Protein AF-A0A7S2XP21-F1 (afdb_monomer_lite)

Sequence (99 aa):
AGLSSGAWWVDKYLLDETPCQKVYSVDSGELALIVATMPGVHHLPIKLEDALPQLVEQGIQVDVWVSDMCLHNMSTQMDFLLESQPVLRDNALFILTLK

InterPro domains:
  IPR029063 S-adenosyl-L-methionine-dependent methyltransferase superfamily [G3DSA:3.40.50.150] (1-99)
  IPR029063 S-adenosyl-L-methionine-dependent methyltransferase superfamily [SSF53335] (13-97)

Radius of gyration: 12.95 Å; chains: 1; bounding box: 31×34×28 Å

pLDDT: mean 71.88, std 10.98, range [34.41, 88.31]

Foldseek 3Di:
DDADPQCPCCVVAVPDDHPFQAAEEEDLDDHDPVQVPDHRYHYDNHHLVVVQVVLLVVQAAHQEYEDPDPDPDPVVVVVSVVSNVSRYDDNRHYHYDDD

Secondary structure (DSSP, 8-state):
-PPPTT-HHHIIIIIIS---S-EEEE-SSPPPHHHHTSTTEEEE-S-HHHHHHHHHHTT--EEEEEE----S-HHHHHHHHHHTGGGEEEEEEEEEPP-

Structure (mmCIF, N/CA/C/O backbone):
data_AF-A0A7S2XP21-F1
#
_entry.id   AF-A0A7S2XP21-F1
#
loop_
_atom_site.group_PDB
_atom_site.id
_atom_site.type_symbol
_atom_site.label_atom_id
_atom_site.label_alt_id
_atom_site.label_comp_id
_atom_site.label_asym_id
_atom_site.label_entity_id
_atom_site.label_seq_id
_atom_site.pdbx_PDB_ins_code
_atom_site.Cartn_x
_atom_site.Cartn_y
_atom_site.Cartn_z
_atom_site.occupancy
_atom_site.B_iso_or_equiv
_atom_site.auth_seq_id
_atom_site.auth_comp_id
_atom_site.auth_asym_id
_atom_site.auth_atom_id
_atom_site.pdbx_PDB_model_num
ATOM 1 N N . ALA A 1 1 ? -1.547 -21.946 -12.998 1.00 34.41 1 ALA A N 1
ATOM 2 C CA . ALA A 1 1 ? -0.829 -20.929 -13.790 1.00 34.41 1 ALA A CA 1
ATOM 3 C C . ALA 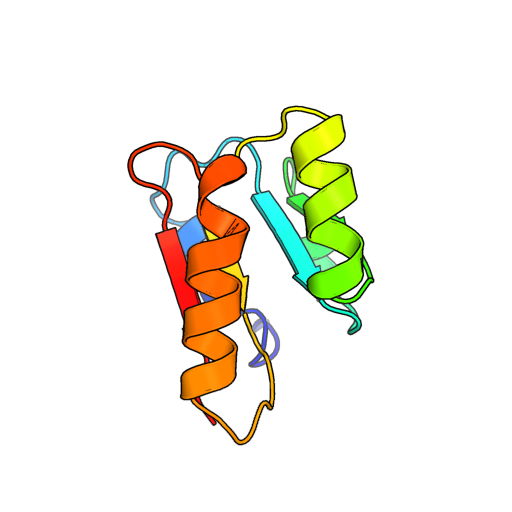A 1 1 ? -0.322 -19.901 -12.794 1.00 34.41 1 ALA A C 1
ATOM 5 O O . ALA A 1 1 ? -1.136 -19.416 -12.024 1.00 34.41 1 ALA A O 1
ATOM 6 N N . GLY A 1 2 ? 0.995 -19.712 -12.693 1.00 35.62 2 GLY A N 1
ATOM 7 C CA . GLY A 1 2 ? 1.594 -18.871 -11.653 1.00 35.62 2 GLY A CA 1
ATOM 8 C C . GLY A 1 2 ? 1.400 -17.388 -11.947 1.00 35.62 2 GLY A C 1
ATOM 9 O O . GLY A 1 2 ? 1.486 -16.979 -13.106 1.00 35.62 2 GLY A O 1
ATOM 10 N N . LEU A 1 3 ? 1.135 -16.605 -10.903 1.00 44.72 3 LEU A N 1
ATOM 11 C CA . LEU A 1 3 ? 1.208 -15.151 -10.965 1.00 44.72 3 LEU A CA 1
ATOM 12 C C . LEU A 1 3 ? 2.625 -14.731 -11.383 1.00 44.72 3 LEU A C 1
ATOM 14 O O . LEU A 1 3 ? 3.608 -15.382 -11.020 1.00 44.72 3 LEU A O 1
ATOM 18 N N . SER A 1 4 ? 2.738 -13.664 -12.177 1.00 48.88 4 SER A N 1
ATOM 19 C CA . SER A 1 4 ? 4.038 -13.063 -12.486 1.00 48.88 4 SER A CA 1
ATOM 20 C C . SER A 1 4 ? 4.769 -12.711 -11.183 1.00 48.88 4 SER A C 1
ATOM 22 O O . SER A 1 4 ? 4.143 -12.467 -10.151 1.00 48.88 4 SER A O 1
ATOM 24 N N . SER A 1 5 ? 6.104 -12.667 -11.213 1.00 53.34 5 SER A N 1
ATOM 25 C CA . SER A 1 5 ? 6.942 -12.440 -10.024 1.00 53.34 5 SER A CA 1
ATOM 26 C C . SER A 1 5 ? 6.612 -11.165 -9.229 1.00 53.34 5 SER A C 1
ATOM 28 O O . SER A 1 5 ? 7.034 -11.063 -8.085 1.00 53.34 5 SER A O 1
ATOM 30 N N . GLY A 1 6 ? 5.864 -10.214 -9.803 1.00 54.25 6 GLY A N 1
ATOM 31 C CA . GLY A 1 6 ? 5.415 -8.980 -9.141 1.00 54.25 6 GLY A CA 1
ATOM 32 C C . GLY A 1 6 ? 4.097 -9.090 -8.359 1.00 54.25 6 GLY A C 1
ATOM 33 O O . GLY A 1 6 ? 3.715 -8.143 -7.681 1.00 54.25 6 GLY A O 1
ATOM 34 N N . ALA A 1 7 ? 3.390 -10.225 -8.418 1.00 61.56 7 ALA A N 1
ATOM 35 C CA . ALA A 1 7 ? 2.065 -10.395 -7.805 1.00 61.56 7 ALA A CA 1
ATOM 36 C C . ALA A 1 7 ? 1.986 -11.546 -6.782 1.00 61.56 7 ALA A C 1
ATOM 38 O O . ALA A 1 7 ? 0.897 -11.926 -6.368 1.00 61.56 7 ALA A O 1
ATOM 39 N N . TRP A 1 8 ? 3.118 -12.093 -6.327 1.00 66.69 8 TRP A N 1
ATOM 40 C CA . TRP A 1 8 ? 3.163 -13.199 -5.350 1.00 66.69 8 TRP A CA 1
ATOM 41 C C . TRP A 1 8 ? 2.427 -12.900 -4.029 1.00 66.69 8 TRP A C 1
ATOM 43 O O . TRP A 1 8 ? 1.958 -13.808 -3.343 1.00 66.69 8 TRP A O 1
ATOM 53 N N . TRP A 1 9 ? 2.323 -11.621 -3.662 1.00 66.75 9 TRP A N 1
ATOM 54 C CA . TRP A 1 9 ? 1.625 -11.154 -2.466 1.00 66.75 9 TRP A CA 1
ATOM 55 C C . TRP A 1 9 ? 0.106 -11.359 -2.554 1.00 66.75 9 TRP A C 1
ATOM 57 O O . TRP A 1 9 ? -0.561 -11.411 -1.526 1.00 66.75 9 TRP A O 1
ATOM 67 N N . VAL A 1 10 ? -0.445 -11.530 -3.754 1.00 66.44 10 VAL A N 1
ATOM 68 C CA . VAL A 1 10 ? -1.878 -11.752 -3.966 1.00 66.44 10 VAL A CA 1
ATOM 69 C C . VAL A 1 10 ? -2.300 -13.126 -3.462 1.00 66.44 10 VAL A C 1
ATOM 71 O O . VAL A 1 10 ? -3.240 -13.220 -2.677 1.00 66.44 10 VAL A O 1
ATOM 74 N N . ASP A 1 11 ? -1.569 -14.178 -3.835 1.00 60.84 11 ASP A N 1
ATOM 75 C CA . ASP A 1 11 ? -1.860 -15.538 -3.367 1.00 60.84 11 ASP A CA 1
ATOM 76 C C . ASP A 1 11 ? -1.756 -15.621 -1.836 1.00 60.84 11 ASP A C 1
ATOM 78 O O . ASP A 1 11 ? -2.625 -16.178 -1.174 1.00 60.84 11 ASP A O 1
ATOM 82 N N . LYS A 1 12 ? -0.730 -14.987 -1.256 1.00 62.12 12 LYS A N 1
ATOM 83 C CA . LYS A 1 12 ? -0.449 -15.076 0.182 1.00 62.12 12 LYS A CA 1
ATOM 84 C C . LYS A 1 12 ? -1.355 -14.210 1.062 1.00 62.12 12 LYS A C 1
ATOM 86 O O . LYS A 1 12 ? -1.675 -14.620 2.172 1.00 62.12 12 LYS A O 1
ATOM 91 N N . TYR A 1 13 ? -1.710 -13.006 0.614 1.00 61.59 13 TYR A N 1
ATOM 92 C CA . TYR A 1 13 ? -2.382 -12.014 1.464 1.00 61.59 13 TYR A CA 1
ATOM 93 C C . TYR A 1 13 ? -3.800 -11.665 1.009 1.00 61.59 13 TYR A C 1
ATOM 95 O O . TYR A 1 13 ? -4.566 -11.134 1.809 1.00 61.59 13 TYR A O 1
ATOM 103 N N . LEU A 1 14 ? -4.183 -11.953 -0.237 1.00 64.06 14 LEU A N 1
ATOM 104 C CA . LEU A 1 14 ? -5.557 -11.723 -0.697 1.00 64.06 14 LEU A CA 1
ATOM 105 C C . LEU A 1 14 ? -6.376 -13.006 -0.769 1.00 64.06 14 LEU A C 1
ATOM 107 O O . LEU A 1 14 ? -7.573 -12.964 -0.498 1.00 64.06 14 LEU A O 1
ATOM 111 N N . LEU A 1 15 ? -5.752 -14.124 -1.147 1.00 60.31 15 LEU A N 1
ATOM 112 C CA . LEU A 1 15 ? -6.469 -15.373 -1.392 1.00 60.31 15 LEU A CA 1
ATOM 113 C C . LEU A 1 15 ? -6.486 -16.328 -0.199 1.00 60.31 15 LEU A C 1
ATOM 115 O O . LEU A 1 15 ? -7.508 -16.986 -0.022 1.00 60.31 15 LEU A O 1
ATOM 119 N N . ASP A 1 16 ? -5.420 -16.393 0.609 1.00 54.78 16 ASP A N 1
ATOM 120 C CA . ASP A 1 16 ? -5.347 -17.42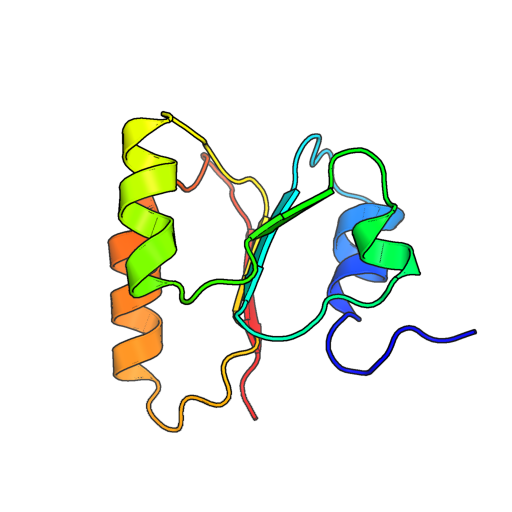7 1.649 1.00 54.78 16 ASP A CA 1
ATOM 121 C C . ASP A 1 16 ? -5.930 -17.025 3.020 1.00 54.78 16 ASP A C 1
ATOM 123 O O . ASP A 1 16 ? -6.818 -17.736 3.472 1.00 54.78 16 ASP A O 1
ATOM 127 N N . GLU A 1 17 ? -5.542 -15.940 3.719 1.00 51.81 17 GLU A N 1
ATOM 128 C CA . GLU A 1 17 ? -5.929 -15.835 5.157 1.00 51.81 17 GLU A CA 1
ATOM 129 C C . GLU A 1 17 ? -6.096 -14.428 5.789 1.00 51.81 17 GLU A C 1
ATOM 131 O O . GLU A 1 17 ? -6.061 -14.300 7.015 1.00 51.81 17 GLU A O 1
ATOM 136 N N . THR A 1 18 ? -6.341 -13.350 5.035 1.00 56.84 18 THR A N 1
ATOM 137 C CA . THR A 1 18 ? -6.485 -11.997 5.633 1.00 56.84 18 THR A CA 1
ATOM 138 C C . THR A 1 18 ? -7.875 -11.388 5.393 1.00 56.84 18 THR A C 1
ATOM 140 O O . THR A 1 18 ? -8.373 -11.439 4.272 1.00 56.84 18 THR A O 1
ATOM 143 N N . PRO A 1 19 ? -8.526 -10.754 6.396 1.00 59.44 19 PRO A N 1
ATOM 144 C CA . PRO A 1 19 ? -9.856 -10.142 6.260 1.00 59.44 19 PRO A CA 1
ATOM 145 C C . PRO A 1 19 ? -9.849 -8.832 5.448 1.00 59.44 19 PRO A C 1
ATOM 147 O O . PRO A 1 19 ? -10.685 -7.957 5.675 1.00 59.44 19 PRO A O 1
ATOM 150 N N . CYS A 1 20 ? -8.901 -8.656 4.526 1.00 61.38 20 CYS A N 1
ATOM 151 C CA . CYS A 1 20 ? -8.752 -7.445 3.732 1.00 61.38 20 CYS A CA 1
ATOM 152 C C . CYS A 1 20 ? -9.940 -7.316 2.775 1.00 61.38 20 CYS A C 1
ATOM 154 O O . CYS A 1 20 ? -9.990 -7.943 1.722 1.00 61.38 20 CYS A O 1
ATOM 156 N N . GLN A 1 21 ? -10.924 -6.502 3.160 1.00 64.56 21 GLN A N 1
ATOM 157 C CA . GLN A 1 21 ? -12.138 -6.282 2.370 1.00 64.56 21 GLN A CA 1
ATOM 158 C C . GLN A 1 21 ? -11.885 -5.369 1.165 1.00 64.56 21 GLN A C 1
ATOM 160 O O . GLN A 1 21 ? -12.677 -5.371 0.220 1.00 64.56 21 GLN A O 1
ATOM 165 N N . LYS A 1 22 ? -10.820 -4.555 1.218 1.00 70.50 22 LYS A N 1
ATOM 166 C CA . LYS A 1 22 ? -10.420 -3.619 0.165 1.00 70.50 22 LYS A CA 1
ATOM 167 C C . LYS A 1 22 ? -8.904 -3.520 0.083 1.00 70.50 22 LYS A C 1
ATOM 169 O O . LYS A 1 22 ? -8.223 -3.347 1.089 1.00 70.50 22 LYS A O 1
ATOM 174 N N . VAL A 1 23 ? -8.389 -3.578 -1.133 1.00 73.25 23 VAL A N 1
ATOM 175 C CA . VAL A 1 23 ? -6.957 -3.572 -1.417 1.00 73.25 23 VAL A CA 1
ATOM 176 C C . VAL A 1 23 ? -6.690 -2.478 -2.425 1.00 73.25 23 VAL A C 1
ATOM 178 O O . VAL A 1 23 ? -7.295 -2.473 -3.494 1.00 73.25 23 VAL A O 1
ATOM 181 N N . TYR A 1 24 ? -5.773 -1.573 -2.101 1.00 73.12 24 TYR A N 1
ATOM 182 C CA . TYR A 1 24 ? -5.307 -0.559 -3.037 1.00 73.12 24 TYR A CA 1
ATOM 183 C C . TYR A 1 24 ? -3.899 -0.917 -3.493 1.00 73.12 24 TYR A C 1
ATOM 185 O O . TYR A 1 24 ? -2.989 -1.043 -2.680 1.00 73.12 24 TYR A O 1
ATOM 193 N N . SER A 1 25 ? -3.728 -1.091 -4.799 1.00 74.69 25 SER A N 1
ATOM 194 C CA . SER A 1 25 ? -2.419 -1.275 -5.416 1.00 74.69 25 S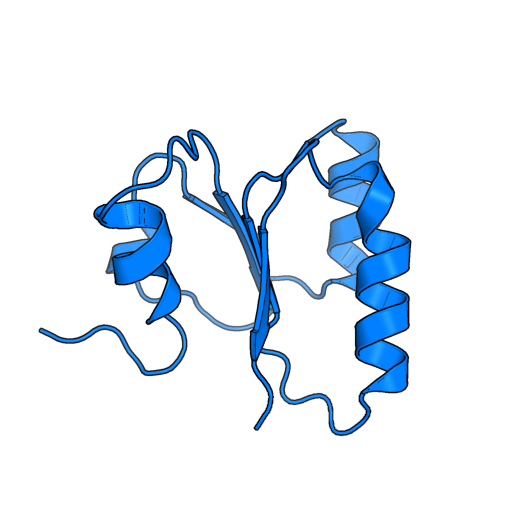ER A CA 1
ATOM 195 C C . SER A 1 25 ? -2.037 0.010 -6.136 1.00 74.69 25 SER A C 1
ATOM 197 O O . SER A 1 25 ? -2.666 0.358 -7.133 1.00 74.69 25 SER A O 1
ATOM 199 N N . VAL A 1 26 ? -1.025 0.709 -5.625 1.00 73.69 26 VAL A N 1
ATOM 200 C CA . VAL A 1 26 ? -0.473 1.927 -6.228 1.00 73.69 26 VAL A CA 1
ATOM 201 C C . VAL A 1 26 ? 0.850 1.572 -6.886 1.00 73.69 26 VAL A C 1
ATOM 203 O O . VAL A 1 26 ? 1.849 1.369 -6.201 1.00 73.69 26 VAL A O 1
ATOM 206 N N . ASP A 1 27 ? 0.847 1.476 -8.207 1.00 70.88 27 ASP A N 1
ATOM 207 C CA . ASP A 1 27 ? 2.040 1.205 -9.002 1.00 70.88 27 ASP A CA 1
ATOM 208 C C . ASP A 1 27 ? 1.822 1.767 -10.407 1.00 70.88 27 ASP A C 1
ATOM 210 O O . ASP A 1 27 ? 0.701 1.749 -10.897 1.00 70.88 27 ASP A O 1
ATOM 214 N N . SER A 1 28 ? 2.861 2.279 -11.066 1.00 68.88 28 SER A N 1
ATOM 215 C CA . SER A 1 28 ? 2.713 2.805 -12.438 1.00 68.88 28 SER A CA 1
ATOM 216 C C . SER A 1 28 ? 2.752 1.716 -13.519 1.00 68.88 28 SER A C 1
ATOM 218 O O . SER A 1 28 ? 2.457 1.991 -14.682 1.00 68.88 28 SER A O 1
ATOM 220 N N . GLY A 1 29 ? 3.136 0.496 -13.150 1.00 69.25 29 GLY A N 1
ATOM 221 C CA . GLY A 1 29 ? 3.104 -0.696 -13.978 1.00 69.25 29 GLY A CA 1
ATOM 222 C C . GLY A 1 29 ? 1.741 -1.381 -13.976 1.00 69.25 29 GLY A C 1
ATOM 223 O O . GLY A 1 29 ? 0.871 -1.121 -13.151 1.00 69.25 29 GLY A O 1
ATOM 224 N N . GLU A 1 30 ? 1.554 -2.284 -14.936 1.00 70.19 30 GLU A N 1
ATOM 225 C CA . GLU A 1 30 ? 0.304 -3.025 -15.065 1.00 70.19 30 GLU A CA 1
ATOM 226 C C . GLU A 1 30 ? 0.208 -4.147 -14.027 1.00 70.19 30 GLU A C 1
ATOM 228 O O . GLU A 1 30 ? 1.080 -5.018 -13.925 1.00 70.19 30 GLU A O 1
ATOM 233 N N . LEU A 1 31 ? -0.911 -4.1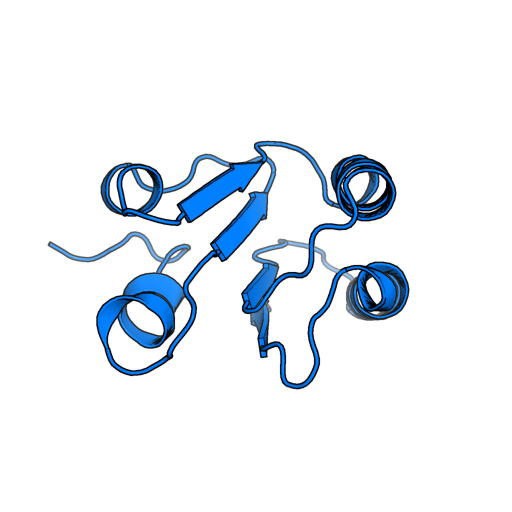79 -13.305 1.00 71.00 31 LEU A N 1
ATOM 234 C CA . LEU A 1 31 ? -1.277 -5.337 -12.503 1.00 71.00 31 LEU A CA 1
ATOM 235 C C . LEU A 1 31 ? -1.611 -6.531 -13.410 1.00 71.00 31 LEU A C 1
ATOM 237 O O . LEU A 1 31 ? -2.270 -6.388 -14.441 1.00 71.00 31 LEU A O 1
ATOM 241 N N . ALA A 1 32 ? -1.232 -7.742 -12.995 1.00 74.06 32 ALA A N 1
ATOM 242 C CA . ALA A 1 32 ? -1.654 -8.946 -13.705 1.00 74.06 32 ALA A CA 1
ATOM 243 C C . ALA A 1 32 ? -3.193 -9.024 -13.758 1.00 74.06 32 ALA A C 1
ATOM 245 O O . ALA A 1 32 ? -3.858 -8.844 -12.737 1.00 74.06 32 ALA A O 1
ATOM 246 N N . LEU A 1 33 ? -3.752 -9.335 -14.937 1.00 76.00 33 LEU A N 1
ATOM 247 C CA . LEU A 1 33 ? -5.199 -9.280 -15.203 1.00 76.00 33 LEU A CA 1
ATOM 248 C C . LEU A 1 33 ? -6.032 -10.010 -14.143 1.00 76.00 33 LEU A C 1
ATOM 250 O O . LEU A 1 33 ? -7.033 -9.482 -13.674 1.00 76.00 33 LEU A O 1
ATOM 254 N N . ILE A 1 34 ? -5.583 -11.196 -13.731 1.00 74.69 34 ILE A N 1
ATOM 255 C CA . ILE A 1 34 ? -6.258 -11.998 -12.708 1.00 74.69 34 ILE A CA 1
ATOM 256 C C . ILE A 1 34 ? -6.429 -11.236 -11.388 1.00 74.69 34 ILE A C 1
ATOM 258 O O . ILE A 1 34 ? -7.490 -11.333 -10.785 1.00 74.69 34 ILE A O 1
ATOM 262 N N . VAL A 1 35 ? -5.438 -10.434 -10.990 1.00 74.75 35 VAL A N 1
ATOM 263 C CA . VAL A 1 35 ? -5.448 -9.613 -9.772 1.00 74.75 35 VAL A CA 1
ATOM 264 C C . VAL A 1 35 ? -6.322 -8.380 -9.966 1.00 74.75 35 VAL A C 1
ATOM 266 O O . VAL A 1 35 ? -7.143 -8.069 -9.110 1.00 74.75 35 VAL A O 1
ATOM 269 N N . ALA A 1 36 ? -6.196 -7.708 -11.114 1.00 76.38 36 ALA A N 1
ATOM 270 C CA . ALA A 1 36 ? -6.994 -6.526 -11.441 1.00 76.38 36 ALA A CA 1
ATOM 271 C C . ALA A 1 36 ? -8.502 -6.826 -11.468 1.00 76.38 36 ALA A C 1
ATOM 273 O O . ALA A 1 36 ? -9.317 -5.944 -11.216 1.00 76.38 36 ALA A O 1
ATOM 274 N N . THR A 1 37 ? -8.876 -8.073 -11.766 1.00 81.00 37 THR A N 1
ATOM 275 C CA . THR A 1 37 ? -10.272 -8.530 -11.772 1.00 81.00 37 THR A CA 1
ATOM 276 C C . THR A 1 37 ? -10.771 -9.065 -10.427 1.00 81.00 37 THR A C 1
ATOM 278 O O . THR A 1 37 ? -11.935 -9.459 -10.338 1.00 81.00 37 THR A O 1
ATOM 281 N N . MET A 1 38 ? -9.934 -9.115 -9.384 1.00 78.31 38 MET A N 1
ATOM 282 C CA . MET A 1 38 ? -10.364 -9.625 -8.080 1.00 78.31 38 MET A CA 1
ATOM 283 C C . MET A 1 38 ? -11.335 -8.652 -7.396 1.00 78.31 38 MET A C 1
ATOM 285 O O . MET A 1 38 ? -11.073 -7.447 -7.347 1.00 78.31 38 MET A O 1
ATOM 289 N N . PRO A 1 39 ? -12.445 -9.149 -6.819 1.00 76.25 39 PRO A N 1
ATOM 290 C CA . PRO A 1 39 ? -13.344 -8.317 -6.030 1.00 76.25 39 PRO A CA 1
ATOM 291 C C . PRO A 1 39 ? -12.600 -7.619 -4.886 1.00 76.25 39 PRO A C 1
ATOM 293 O O . PRO A 1 39 ? -11.885 -8.261 -4.124 1.00 76.25 39 PRO A O 1
ATOM 296 N N . GLY A 1 40 ? -12.783 -6.303 -4.762 1.00 74.00 40 GLY A N 1
ATOM 297 C CA . GLY A 1 40 ? -12.152 -5.500 -3.710 1.00 74.00 40 GLY A CA 1
ATOM 298 C C . GLY A 1 40 ? -10.731 -5.022 -4.021 1.00 74.00 40 GLY A C 1
ATOM 299 O O . GLY A 1 40 ? -10.185 -4.263 -3.223 1.00 74.00 40 GLY A O 1
ATOM 300 N N . VAL A 1 41 ? -10.146 -5.397 -5.167 1.00 78.56 41 VAL A N 1
ATOM 301 C CA . VAL A 1 41 ? -8.873 -4.832 -5.636 1.00 78.56 41 VAL A CA 1
ATOM 302 C C . VAL A 1 41 ? -9.125 -3.556 -6.435 1.00 78.56 41 VAL A C 1
ATOM 304 O O . VAL A 1 41 ? -9.868 -3.536 -7.414 1.00 78.56 41 VAL A O 1
ATOM 307 N N . HIS A 1 42 ? -8.461 -2.484 -6.020 1.00 79.31 42 HIS A N 1
ATOM 308 C CA . HIS A 1 42 ? -8.467 -1.176 -6.652 1.00 79.31 42 HIS A CA 1
ATOM 309 C C . HIS A 1 42 ? -7.038 -0.836 -7.070 1.00 79.31 42 HIS A C 1
ATOM 311 O O . HIS A 1 42 ? -6.180 -0.570 -6.231 1.00 79.31 42 HIS A O 1
ATOM 317 N N . HIS A 1 43 ? -6.764 -0.867 -8.370 1.00 79.56 43 HIS A N 1
ATOM 318 C CA . HIS A 1 43 ? -5.453 -0.497 -8.889 1.00 79.56 43 HIS A CA 1
ATOM 319 C C . HIS A 1 43 ? -5.435 0.975 -9.311 1.00 79.56 43 HIS A C 1
ATOM 321 O O . HIS A 1 43 ? -6.300 1.427 -10.062 1.00 79.56 43 HIS A O 1
ATOM 327 N N . LEU A 1 44 ? -4.448 1.709 -8.810 1.00 78.31 44 LEU A N 1
ATOM 328 C CA . LEU A 1 44 ? -4.161 3.098 -9.128 1.00 78.31 44 LEU A CA 1
ATOM 329 C C . LEU A 1 44 ? -2.870 3.122 -9.962 1.00 78.31 44 LEU A C 1
ATOM 331 O O . LEU A 1 44 ? -1.789 3.026 -9.375 1.00 78.31 44 LEU A O 1
ATOM 335 N N . PRO A 1 45 ? -2.969 3.236 -11.305 1.00 78.44 45 PRO A N 1
ATOM 336 C CA . PRO A 1 45 ? -1.833 3.170 -12.223 1.00 78.44 45 PRO A CA 1
ATOM 337 C C . PRO A 1 45 ? -1.046 4.491 -12.250 1.00 78.44 45 PRO A C 1
ATOM 339 O O . PRO A 1 45 ? -0.916 5.150 -13.281 1.00 78.44 45 PRO A O 1
ATOM 342 N N . ILE A 1 46 ? -0.595 4.939 -11.083 1.00 78.62 46 ILE A N 1
ATOM 343 C CA . ILE A 1 46 ? 0.096 6.210 -10.863 1.00 78.62 46 ILE A CA 1
ATOM 344 C C . ILE A 1 46 ? 1.235 6.003 -9.871 1.00 78.62 46 ILE A C 1
ATOM 346 O O . ILE A 1 46 ? 1.323 4.982 -9.188 1.00 78.62 46 ILE A O 1
ATOM 350 N N . LYS A 1 47 ? 2.131 6.985 -9.787 1.00 75.19 47 LYS A N 1
ATOM 351 C CA . LYS A 1 47 ? 3.182 6.958 -8.778 1.00 75.19 47 LYS A CA 1
ATOM 352 C C . LYS A 1 47 ? 2.612 7.214 -7.389 1.00 75.19 47 LYS A C 1
ATOM 354 O O . LYS A 1 47 ? 1.607 7.905 -7.223 1.00 75.19 47 LYS A O 1
ATOM 359 N N . LEU A 1 48 ? 3.327 6.716 -6.386 1.00 72.81 48 LEU A N 1
ATOM 360 C CA . LEU A 1 48 ? 2.991 6.912 -4.980 1.00 72.81 48 LEU A CA 1
ATOM 361 C C . LEU A 1 48 ? 2.869 8.392 -4.597 1.00 72.81 48 LEU A C 1
ATOM 363 O O . LEU A 1 48 ? 1.874 8.780 -3.988 1.00 72.81 48 LEU A O 1
ATOM 367 N N . GLU A 1 49 ? 3.832 9.210 -5.024 1.00 76.44 49 GLU A N 1
ATOM 368 C CA . GLU A 1 49 ? 3.851 10.661 -4.789 1.00 76.44 49 GLU A CA 1
ATOM 369 C C . GLU A 1 49 ? 2.567 11.374 -5.257 1.00 76.44 49 GLU A C 1
ATOM 371 O O . GLU A 1 49 ? 2.128 12.334 -4.626 1.00 76.44 49 GLU A O 1
ATOM 376 N N . ASP A 1 50 ? 1.913 10.854 -6.298 1.00 81.88 50 ASP A N 1
ATOM 377 C CA . ASP A 1 50 ? 0.673 11.408 -6.850 1.00 81.88 50 ASP A CA 1
ATOM 378 C C . ASP A 1 50 ? -0.593 10.773 -6.244 1.00 81.88 50 ASP A C 1
ATOM 380 O O . ASP A 1 50 ? -1.663 11.390 -6.224 1.00 81.88 50 ASP A O 1
ATOM 384 N N . ALA A 1 51 ? -0.497 9.528 -5.768 1.00 82.12 51 ALA A N 1
ATOM 385 C CA . ALA A 1 51 ? -1.621 8.775 -5.216 1.00 82.12 51 ALA A CA 1
ATOM 386 C C . ALA A 1 51 ? -1.954 9.181 -3.784 1.00 82.12 51 ALA A C 1
ATOM 388 O O . ALA A 1 51 ? -3.126 9.252 -3.413 1.00 82.12 51 ALA A O 1
ATOM 389 N N . LEU A 1 52 ? -0.927 9.438 -2.974 1.00 82.75 52 LEU A N 1
ATOM 390 C CA . LEU A 1 52 ? -1.090 9.680 -1.548 1.00 82.75 52 LEU A CA 1
ATOM 391 C C . LEU A 1 52 ? -2.024 10.869 -1.244 1.00 82.75 52 LEU A C 1
ATOM 393 O O . LEU A 1 52 ? -2.955 10.675 -0.460 1.00 82.75 52 LEU A O 1
ATOM 397 N N . PRO A 1 53 ? -1.894 12.051 -1.887 1.00 85.75 53 PRO A N 1
ATOM 398 C CA . PRO A 1 53 ? -2.822 13.160 -1.656 1.00 85.75 53 PRO A CA 1
ATOM 399 C C . PRO A 1 53 ? -4.280 12.802 -1.973 1.00 85.75 53 PRO A C 1
ATOM 401 O O . PRO A 1 53 ? -5.180 13.190 -1.233 1.00 85.75 53 PRO A O 1
ATOM 404 N N . GLN A 1 54 ? -4.513 12.017 -3.031 1.00 86.38 54 GLN A N 1
ATOM 405 C CA . GLN A 1 54 ? -5.857 11.601 -3.443 1.00 86.38 54 GLN A CA 1
ATOM 406 C C . GLN A 1 54 ? -6.481 10.636 -2.432 1.00 86.38 54 GLN A C 1
ATOM 408 O O . GLN A 1 54 ? -7.650 10.776 -2.082 1.00 86.38 54 GLN A O 1
ATOM 413 N N . LEU A 1 55 ? -5.698 9.671 -1.939 1.00 84.50 55 LEU A N 1
ATOM 414 C CA . LEU A 1 55 ? -6.147 8.719 -0.922 1.00 84.50 55 LEU A CA 1
ATOM 415 C C . LEU A 1 55 ? -6.486 9.430 0.396 1.00 84.50 55 LEU A C 1
ATOM 417 O O . LEU A 1 55 ? -7.509 9.119 1.011 1.00 84.50 55 LEU A O 1
ATOM 421 N N . VAL A 1 56 ? -5.671 10.415 0.791 1.00 86.19 56 VAL A N 1
ATOM 422 C CA . VAL A 1 56 ? -5.917 11.257 1.971 1.00 86.19 56 VAL A CA 1
ATOM 423 C C . VAL A 1 56 ? -7.197 12.075 1.806 1.00 86.19 56 VAL A C 1
ATOM 425 O O . VAL A 1 56 ? -8.051 12.051 2.690 1.00 86.19 56 VAL A O 1
ATOM 428 N N . GLU A 1 57 ? -7.364 12.769 0.678 1.00 88.31 57 GLU A N 1
ATOM 429 C CA . GLU A 1 57 ? -8.546 13.599 0.406 1.00 88.31 57 GLU A CA 1
ATOM 430 C C . GLU A 1 57 ? -9.840 12.770 0.391 1.00 88.31 57 GLU A C 1
ATOM 432 O O . GLU A 1 57 ? -10.878 13.211 0.884 1.00 88.31 57 GLU A O 1
ATOM 437 N N . GLN A 1 58 ? -9.770 11.537 -0.112 1.00 85.88 58 GLN A N 1
ATOM 438 C CA . GLN A 1 58 ? -10.898 10.606 -0.149 1.00 85.88 58 GLN A CA 1
ATOM 439 C C . GLN A 1 58 ? -11.154 9.897 1.193 1.00 85.88 58 GLN A C 1
ATOM 441 O O . GLN A 1 58 ? -12.123 9.143 1.305 1.00 85.88 58 GLN A O 1
ATOM 446 N N . GLY A 1 59 ? -10.311 10.116 2.210 1.00 84.75 59 GLY A N 1
ATOM 447 C CA . GLY A 1 59 ? -10.422 9.457 3.513 1.00 84.75 59 GLY A CA 1
ATOM 448 C C . GLY A 1 59 ? -10.289 7.935 3.428 1.00 84.75 59 GLY A C 1
ATOM 449 O O . GLY A 1 59 ? -10.906 7.210 4.213 1.00 84.75 59 GLY A O 1
ATOM 450 N N . ILE A 1 60 ? -9.541 7.436 2.442 1.00 84.12 60 ILE A N 1
ATOM 451 C CA . ILE A 1 60 ? -9.354 6.003 2.230 1.00 84.12 60 ILE A CA 1
ATOM 452 C C . ILE A 1 60 ? -8.336 5.476 3.236 1.00 84.12 60 ILE A C 1
ATOM 454 O O . ILE A 1 60 ? -7.246 6.024 3.382 1.00 84.12 60 ILE A O 1
ATOM 458 N N . GLN A 1 61 ? -8.690 4.366 3.885 1.00 82.44 61 GLN A N 1
ATOM 459 C CA . GLN A 1 61 ? -7.757 3.579 4.682 1.00 82.44 61 GLN A CA 1
ATOM 460 C C . GLN A 1 61 ? -7.459 2.246 4.002 1.00 82.44 61 GLN A C 1
ATOM 462 O O . GLN A 1 61 ? -8.365 1.566 3.513 1.00 82.44 61 GLN A O 1
ATOM 467 N N . VAL A 1 62 ? -6.177 1.900 3.971 1.00 76.69 62 VAL A N 1
ATOM 468 C CA . VAL A 1 62 ? -5.616 0.760 3.256 1.00 76.69 62 VAL A CA 1
ATOM 469 C C . VAL A 1 62 ? -5.218 -0.318 4.260 1.00 76.69 62 VAL A C 1
ATOM 471 O O . VAL A 1 62 ? -4.519 -0.039 5.233 1.00 76.69 62 VAL A O 1
ATOM 474 N N . ASP A 1 63 ? -5.664 -1.553 4.013 1.00 75.69 63 ASP A N 1
ATOM 475 C CA . ASP A 1 63 ? -5.325 -2.716 4.841 1.00 75.69 63 ASP A CA 1
ATOM 476 C C . ASP A 1 63 ? -3.988 -3.361 4.412 1.00 75.69 63 ASP A C 1
ATOM 478 O O . ASP A 1 63 ? -3.265 -3.908 5.243 1.00 75.69 63 ASP A O 1
ATOM 482 N N . VAL A 1 64 ? -3.641 -3.290 3.120 1.00 74.12 64 VAL A N 1
ATOM 483 C CA . VAL A 1 64 ? -2.376 -3.802 2.566 1.00 74.12 64 VAL A CA 1
ATOM 484 C C . VAL A 1 64 ? -1.793 -2.801 1.582 1.00 74.12 64 VAL A C 1
ATOM 486 O O . VAL A 1 64 ? -2.420 -2.476 0.576 1.00 74.12 64 VAL A O 1
ATOM 489 N N . TRP A 1 65 ? -0.572 -2.361 1.856 1.00 75.75 65 TRP A N 1
ATOM 490 C CA . TRP A 1 65 ? 0.240 -1.563 0.956 1.00 75.75 65 TRP A CA 1
ATOM 491 C C . TRP A 1 65 ? 1.327 -2.430 0.333 1.00 75.75 65 TRP A C 1
ATOM 493 O O . TRP A 1 65 ? 2.075 -3.087 1.056 1.00 75.75 65 TRP A O 1
ATOM 503 N N . VAL A 1 66 ? 1.468 -2.396 -0.990 1.00 72.56 66 VAL A N 1
ATOM 504 C CA . VAL A 1 66 ? 2.542 -3.112 -1.686 1.00 72.56 66 VAL A CA 1
ATOM 505 C C . VAL A 1 66 ? 3.377 -2.137 -2.495 1.00 72.56 66 VAL A C 1
ATOM 507 O O . VAL A 1 66 ? 2.861 -1.450 -3.368 1.00 72.56 66 VAL A O 1
ATOM 510 N N . SER A 1 67 ? 4.674 -2.101 -2.203 1.00 68.56 67 SER A N 1
ATOM 511 C CA . SER A 1 67 ? 5.671 -1.309 -2.916 1.00 68.56 67 SER A CA 1
ATOM 512 C C . SER A 1 67 ? 6.632 -2.259 -3.639 1.00 68.56 67 SER A C 1
ATOM 514 O O . SER A 1 67 ? 7.575 -2.777 -3.034 1.00 68.56 67 SER A O 1
ATOM 516 N N . ASP A 1 68 ? 6.378 -2.528 -4.927 1.00 63.56 68 ASP A N 1
ATOM 517 C CA . ASP A 1 68 ? 7.319 -3.213 -5.841 1.00 63.56 68 ASP A CA 1
ATOM 518 C C . ASP A 1 68 ? 8.155 -2.181 -6.610 1.00 63.56 68 ASP A C 1
ATOM 520 O O . ASP A 1 68 ? 8.237 -2.150 -7.836 1.00 63.56 68 ASP A O 1
ATOM 524 N N . MET A 1 69 ? 8.770 -1.272 -5.862 1.00 58.59 69 MET A N 1
ATOM 525 C CA . MET A 1 69 ? 9.575 -0.211 -6.444 1.00 58.59 69 MET A CA 1
ATOM 526 C C . MET A 1 69 ? 11.013 -0.697 -6.643 1.00 58.59 69 MET A C 1
ATOM 528 O O . MET A 1 69 ? 11.714 -0.990 -5.677 1.00 58.59 69 MET A O 1
ATOM 532 N N . CYS A 1 70 ? 11.511 -0.662 -7.885 1.00 54.69 70 CYS A N 1
ATOM 533 C CA . CYS A 1 70 ? 12.941 -0.775 -8.228 1.00 54.69 70 CYS A CA 1
ATOM 534 C C . CYS A 1 70 ? 13.765 0.451 -7.759 1.00 54.69 70 CYS A C 1
ATOM 536 O O . CYS A 1 70 ? 14.665 0.927 -8.459 1.00 54.69 70 CYS A O 1
ATOM 538 N N . LEU A 1 71 ? 13.434 1.032 -6.605 1.00 56.09 71 LEU A N 1
ATOM 539 C CA . LEU A 1 71 ? 14.168 2.159 -6.049 1.00 56.09 71 LEU A CA 1
ATOM 540 C C . LEU A 1 71 ? 15.502 1.652 -5.503 1.00 56.09 71 LEU A C 1
ATOM 542 O O . LEU A 1 71 ? 15.551 0.780 -4.645 1.00 56.09 71 LEU A O 1
ATOM 546 N N . HIS A 1 72 ? 16.592 2.236 -5.992 1.00 58.97 72 HIS A N 1
ATOM 547 C CA . HIS A 1 72 ? 17.953 1.871 -5.594 1.00 58.97 72 HIS A CA 1
ATOM 548 C C . HIS A 1 72 ? 18.334 2.430 -4.205 1.00 58.97 72 HIS A C 1
ATOM 550 O O . HIS A 1 72 ? 19.444 2.190 -3.734 1.00 58.97 72 HIS A O 1
ATOM 556 N N . ASN A 1 73 ? 17.446 3.198 -3.554 1.00 70.06 73 ASN A N 1
ATOM 557 C CA . ASN A 1 73 ? 17.706 3.854 -2.274 1.00 70.06 73 ASN A CA 1
ATOM 558 C C . ASN A 1 73 ? 16.626 3.531 -1.225 1.00 70.06 73 ASN A C 1
ATOM 560 O O . ASN A 1 73 ? 15.480 3.968 -1.332 1.00 70.06 73 ASN A O 1
ATOM 564 N N . MET A 1 74 ? 17.035 2.808 -0.180 1.00 73.44 74 MET A N 1
ATOM 565 C CA . MET A 1 74 ? 16.192 2.388 0.942 1.00 73.44 74 MET A CA 1
ATOM 566 C C . MET A 1 74 ? 15.683 3.560 1.796 1.00 73.44 74 MET A C 1
ATOM 568 O O . MET A 1 74 ? 14.588 3.466 2.344 1.00 73.44 74 MET A O 1
ATOM 572 N N . SER A 1 75 ? 16.426 4.671 1.900 1.00 79.31 75 SER A N 1
ATOM 573 C CA . SER A 1 75 ? 15.985 5.816 2.716 1.00 79.31 75 SER A CA 1
ATOM 574 C C . SER A 1 75 ? 14.699 6.421 2.158 1.00 79.31 75 SER A C 1
ATOM 576 O O . SER A 1 75 ? 13.729 6.599 2.882 1.00 79.31 75 SER A O 1
ATOM 578 N N . THR A 1 76 ? 14.654 6.607 0.839 1.00 75.31 76 THR A N 1
ATOM 579 C CA . THR A 1 76 ? 13.485 7.132 0.130 1.00 75.31 76 THR A CA 1
ATOM 580 C C . THR A 1 76 ? 12.264 6.223 0.291 1.00 75.31 76 THR A C 1
ATOM 582 O O . THR A 1 76 ? 11.142 6.704 0.385 1.00 75.31 76 THR A O 1
ATOM 585 N N . GLN A 1 77 ? 12.460 4.903 0.375 1.00 72.06 77 GLN A N 1
ATOM 586 C CA . GLN A 1 77 ? 11.356 3.969 0.621 1.00 72.06 77 GLN A CA 1
ATOM 587 C C . GLN A 1 77 ? 10.772 4.109 2.033 1.00 72.06 77 GLN A C 1
ATOM 589 O O . GLN A 1 77 ? 9.558 3.998 2.203 1.00 72.06 77 GLN A O 1
ATOM 594 N N . MET A 1 78 ? 11.616 4.357 3.038 1.00 78.25 78 MET A N 1
ATOM 595 C CA . MET A 1 78 ? 11.148 4.612 4.401 1.00 78.25 78 MET A CA 1
ATOM 596 C C . MET A 1 78 ? 10.402 5.940 4.509 1.00 78.25 78 MET A C 1
ATOM 598 O O . MET A 1 78 ? 9.379 5.988 5.189 1.00 78.25 78 MET A O 1
ATOM 602 N N . ASP A 1 79 ? 10.867 6.980 3.817 1.00 83.12 79 ASP A N 1
ATOM 603 C CA . ASP A 1 79 ? 10.188 8.279 3.788 1.00 83.12 79 ASP A CA 1
ATOM 604 C C . ASP A 1 79 ? 8.766 8.127 3.232 1.00 83.12 79 ASP A C 1
ATOM 606 O O . ASP A 1 79 ? 7.800 8.522 3.880 1.00 83.12 79 ASP A O 1
ATOM 610 N N . PHE A 1 80 ? 8.612 7.414 2.114 1.00 76.69 80 PHE A N 1
ATOM 611 C CA . PHE A 1 80 ? 7.301 7.118 1.537 1.00 76.69 80 PHE A CA 1
ATOM 612 C C . PHE A 1 80 ? 6.382 6.305 2.459 1.00 76.69 80 PHE A C 1
ATOM 614 O O . PHE A 1 80 ? 5.178 6.559 2.520 1.00 76.69 80 PHE A O 1
ATOM 621 N N . LEU A 1 81 ? 6.926 5.334 3.199 1.00 77.88 81 LEU A N 1
ATOM 622 C CA . LEU A 1 81 ? 6.156 4.604 4.207 1.00 77.88 81 LEU A CA 1
ATOM 623 C C . LEU A 1 81 ? 5.649 5.556 5.300 1.00 77.88 81 LEU A C 1
ATOM 625 O O . LEU A 1 81 ? 4.473 5.502 5.660 1.00 77.88 81 LEU A O 1
ATOM 629 N N . LEU A 1 82 ? 6.515 6.427 5.820 1.00 83.19 82 LEU A N 1
ATOM 630 C CA . LEU A 1 82 ? 6.145 7.386 6.859 1.00 83.19 82 LEU A CA 1
ATOM 631 C C . LEU A 1 82 ? 5.094 8.380 6.357 1.00 83.19 82 LEU A C 1
ATOM 633 O O . LEU A 1 82 ? 4.127 8.652 7.066 1.00 83.19 82 LEU A O 1
ATOM 637 N N . GLU A 1 83 ? 5.234 8.860 5.124 1.00 83.50 83 GLU A N 1
ATOM 638 C CA . GLU A 1 83 ? 4.255 9.733 4.475 1.00 83.50 83 GLU A CA 1
ATOM 639 C C . GLU A 1 83 ? 2.901 9.037 4.283 1.00 83.50 83 GLU A C 1
ATOM 641 O O . GLU A 1 83 ? 1.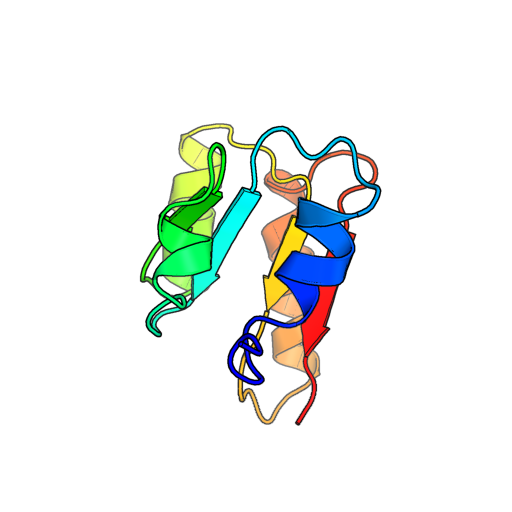860 9.681 4.395 1.00 83.50 83 GLU A O 1
ATOM 646 N N . SER A 1 84 ? 2.891 7.717 4.067 1.00 80.00 84 SER A N 1
ATOM 647 C CA . SER A 1 84 ? 1.660 6.939 3.889 1.00 80.00 84 SER A CA 1
ATOM 648 C C . SER A 1 84 ? 0.857 6.692 5.173 1.00 80.00 84 SER A C 1
ATOM 650 O O . SER A 1 84 ? -0.293 6.268 5.083 1.00 80.00 84 SER A O 1
ATOM 652 N N . GLN A 1 85 ? 1.386 7.001 6.366 1.00 83.38 85 GLN A N 1
ATOM 653 C CA . GLN A 1 85 ? 0.684 6.763 7.640 1.00 83.38 85 GLN A CA 1
ATOM 654 C C . GLN A 1 85 ? -0.789 7.211 7.679 1.00 83.38 85 GLN A C 1
ATOM 656 O O . GLN A 1 85 ? -1.609 6.435 8.167 1.00 83.38 85 GLN A O 1
ATOM 661 N N . PRO A 1 86 ? -1.171 8.404 7.181 1.00 85.38 86 PRO A N 1
ATOM 662 C CA . PRO A 1 86 ? -2.555 8.873 7.257 1.00 85.38 86 PRO A CA 1
ATOM 663 C C . PRO A 1 86 ? -3.559 7.987 6.505 1.00 85.38 86 PRO A C 1
ATOM 665 O O . PRO A 1 86 ? -4.747 8.003 6.826 1.00 85.38 86 PRO A O 1
ATOM 668 N N . VAL A 1 87 ? -3.090 7.221 5.514 1.00 84.31 87 VAL A N 1
ATOM 669 C CA . VAL A 1 87 ? -3.922 6.329 4.693 1.00 84.31 87 VAL A CA 1
ATOM 670 C C . VAL A 1 87 ? -3.785 4.864 5.094 1.00 84.31 87 VAL A C 1
ATOM 672 O O . VAL A 1 87 ? -4.473 4.015 4.535 1.00 84.31 87 VAL A O 1
ATOM 675 N N . LEU A 1 88 ? -2.924 4.535 6.057 1.00 83.19 88 LEU A N 1
ATOM 676 C CA . LEU A 1 88 ? -2.807 3.181 6.587 1.00 83.19 88 LEU A CA 1
ATOM 677 C C . LEU A 1 88 ? -3.816 2.975 7.716 1.00 83.19 88 LEU A C 1
ATOM 679 O O . LEU A 1 88 ? -3.976 3.813 8.603 1.00 83.19 88 LEU A O 1
ATOM 683 N N . ARG A 1 89 ? -4.500 1.834 7.685 1.00 82.19 89 ARG A N 1
ATOM 684 C CA . ARG A 1 89 ? -5.361 1.410 8.789 1.00 82.19 89 ARG A CA 1
ATOM 685 C C . ARG A 1 89 ? -4.534 0.915 9.975 1.00 82.19 89 ARG A C 1
ATOM 687 O O . ARG A 1 89 ? -3.407 0.446 9.810 1.00 82.19 89 ARG A O 1
ATOM 694 N N . ASP A 1 90 ? -5.133 0.913 11.162 1.00 81.06 90 ASP A N 1
ATOM 695 C CA . ASP A 1 90 ? -4.600 0.162 12.298 1.00 81.06 90 ASP A CA 1
ATOM 696 C C . ASP A 1 90 ? -4.375 -1.309 11.908 1.00 81.06 90 ASP A C 1
ATOM 698 O O . ASP A 1 90 ? -5.289 -1.988 11.434 1.00 81.06 90 ASP A O 1
ATOM 702 N N . ASN A 1 91 ? -3.158 -1.806 12.148 1.00 77.00 91 ASN A N 1
ATOM 703 C CA . ASN A 1 91 ? -2.684 -3.139 11.749 1.00 77.00 91 ASN A CA 1
ATOM 704 C C . ASN A 1 91 ? -2.574 -3.369 10.232 1.00 77.00 91 ASN A C 1
ATOM 706 O O . ASN A 1 91 ? -2.567 -4.521 9.794 1.00 77.00 91 ASN A O 1
ATOM 710 N N . ALA A 1 92 ? -2.467 -2.306 9.431 1.00 79.25 92 ALA A N 1
ATOM 711 C CA . ALA A 1 92 ? -2.172 -2.449 8.013 1.00 79.25 92 ALA A CA 1
ATOM 712 C C . ALA A 1 92 ? -0.839 -3.177 7.786 1.00 79.25 92 ALA A C 1
ATOM 714 O O . ALA A 1 92 ? 0.139 -3.000 8.519 1.00 79.25 92 ALA A O 1
ATOM 715 N N . LEU A 1 93 ? -0.799 -3.983 6.729 1.00 76.31 93 LEU A N 1
ATOM 716 C CA . LEU A 1 93 ? 0.409 -4.648 6.266 1.00 76.31 93 LEU A CA 1
ATOM 717 C C . LEU A 1 93 ? 1.111 -3.770 5.239 1.00 76.31 93 LEU A C 1
ATOM 719 O O . LEU A 1 93 ? 0.509 -3.351 4.254 1.00 76.31 93 LEU A O 1
ATOM 723 N N . PHE A 1 94 ? 2.406 -3.548 5.435 1.00 76.38 94 PHE A N 1
ATOM 724 C CA . PHE A 1 94 ? 3.252 -2.906 4.441 1.00 76.38 94 PHE A CA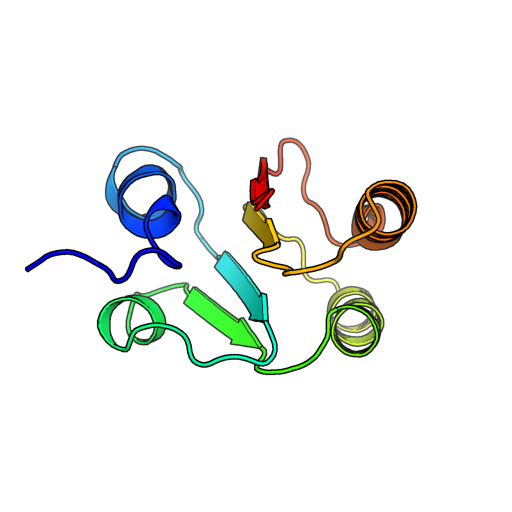 1
ATOM 725 C C . PHE A 1 94 ? 4.238 -3.923 3.874 1.00 76.38 94 PHE A C 1
ATOM 727 O O . PHE A 1 94 ? 5.060 -4.485 4.599 1.00 76.38 94 PHE A O 1
ATOM 734 N N . ILE A 1 95 ? 4.143 -4.171 2.571 1.00 74.12 95 ILE A N 1
ATOM 735 C CA . ILE A 1 95 ? 4.983 -5.111 1.839 1.00 74.12 95 ILE A CA 1
ATOM 736 C C . ILE A 1 95 ? 5.976 -4.306 1.012 1.00 74.12 95 ILE A C 1
ATOM 738 O O . ILE A 1 95 ? 5.611 -3.629 0.049 1.00 74.12 95 ILE A O 1
ATOM 742 N N . LEU A 1 96 ? 7.246 -4.412 1.391 1.00 70.81 96 LEU A N 1
ATOM 743 C CA . LEU A 1 96 ? 8.360 -3.825 0.667 1.00 70.81 96 LEU A CA 1
ATOM 744 C C . LEU A 1 96 ? 9.081 -4.916 -0.119 1.00 70.81 96 LEU A C 1
ATOM 746 O O . LEU A 1 96 ? 9.591 -5.868 0.474 1.00 70.81 96 LEU A O 1
ATOM 750 N N . THR A 1 97 ? 9.145 -4.769 -1.440 1.00 68.50 97 THR A N 1
ATOM 751 C CA . THR A 1 97 ? 9.970 -5.648 -2.273 1.00 68.50 97 THR A CA 1
ATOM 752 C C . THR A 1 97 ? 11.314 -4.971 -2.516 1.00 68.50 97 THR A C 1
ATOM 754 O O . THR A 1 97 ? 11.376 -3.885 -3.086 1.00 68.50 97 THR A O 1
ATOM 757 N N . LEU A 1 98 ? 12.393 -5.613 -2.068 1.00 64.12 98 LEU A N 1
ATOM 758 C CA . LEU A 1 98 ? 13.771 -5.193 -2.324 1.00 64.12 98 LEU A CA 1
ATOM 759 C C . LEU A 1 98 ? 14.344 -6.083 -3.433 1.00 64.12 98 LEU A C 1
ATOM 761 O O . LEU A 1 98 ? 14.201 -7.306 -3.360 1.00 64.12 98 LEU A O 1
ATOM 765 N N . LYS A 1 99 ? 14.957 -5.478 -4.454 1.00 58.91 99 LYS A N 1
ATOM 766 C CA . LYS A 1 99 ? 15.661 -6.180 -5.539 1.00 58.91 99 LYS A CA 1
ATOM 767 C C . LYS A 1 99 ? 17.161 -5.973 -5.417 1.00 58.91 99 LYS A C 1
ATOM 769 O O . LYS A 1 99 ? 17.560 -4.834 -5.089 1.00 58.91 99 LYS A O 1
#

Organism: NCBI:txid420275

=== Feature glossary ===
Key to the feature types in this record:

Secondary structure (8-state, DSSP). Secondary structure is the local, repeating backbone conformation. DSSP classifies it into eight states by reading the hydrogen-bond network: three helix types (H, G, I), two β types (E, B), two non-regular types (T, S), and unstructured coil (-).

Backbone torsions (φ/ψ). Backbone dihedral angles. Every residue except chain termini has a φ (preceding-C → N → Cα → C) and a ψ (N → Cα → C → next-N). They are reported in degrees following the IUPAC sign convention. Secondary structure is essentially a statement about which (φ, ψ) basin each residue occupies.

Predicted aligned error. Predicted Aligned Error (PAE) is an AlphaFold confidence matrix: entry (i, j) is the expected error in the position of residue j, in ångströms, when the prediction is superimposed on the true structure at residue i. Low PAE within a block of residues means that block is internally rigid and well-predicted; high PAE between two blocks means their relative placement is uncertain even if each block individually is confident.

B-factor. B-factor (Debye–Waller factor) reflects atomic displacement in the crystal lattice. It is an experimental observable (units Å²), not a prediction; low values mean the atom is pinned down, high values mean it moves or is heterogeneous across the crystal.

Secondary structure (3-state, P-SEA). Three-state secondary structure (P-SEA) collapses the eight DSSP classes into helix (a), strand (b), and coil (c). P-SEA assigns these from Cα geometry alone — distances and angles — without requiring backbone oxygens, so it works on any Cα trace.

Sequence. Primary structure: the covalent order of the twenty standard amino acids along the backbone. Two proteins with the same sequence will (almost always) fold to the same structure; two with 30% identity often share a fold but not the details.

pLDDT. pLDDT is the predicted lDDT-Cα score: AlphaFold's confidence that the local environment of each residue (all inter-atomic distances within 15 Å) is correctly placed. It is a per-residue number between 0 and 100, with higher meaning more reliable.

InterPro / GO / CATH / organism. Functional annotations link the protein to curated databases. InterPro entries identify conserved domains and families by matching the sequence against member-database signatures (Pfam, PROSITE, CDD, …). Gene Ontology (GO) terms describe molecular function, biological process, and cellular component in a controlled vocabulary. CATH places the structure in a hierarchical fold classification (Class/Architecture/Topology/Homologous-superfamily). The organism is the source species.

Contact-map, Ramachandran, and PAE plots. Three diagnostic plots accompany the record. The Cα contact map visualizes the tertiary structure as a 2D adjacency matrix (8 Å cutoff, sequence-local contacts suppressed). The Ramachandran plot shows the distribution of backbone (φ, ψ) torsions, with points in the α and β basins reflecting secondary structure content. The PAE plot shows AlphaFold's inter-residue confidence as a color matrix.

mmCIF coordinates. The mmCIF table is the protein's shape written out atom by atom. For each backbone N, Cα, C, and carbonyl O, it records an (x, y, z) coordinate triple in Å plus the residue type, chain letter, and residue number.

Radius of gyration, Cα contacts, bounding box. Three whole-structure scalars: the radius of gyration (RMS distance of Cα from centroid, in Å), the count of Cα–Cα contacts (pairs closer than 8 Å and separated by more than four residues in sequence — i.e. tertiary, not local, contacts), and the bounding-box dimensions. Together they distinguish compact globular folds from extended fibres or disordered chains.

Foldseek 3Di. The Foldseek 3Di string encodes local tertiary geometry as a 20-letter alphabet — one character per residue — derived from the relative positions of nearby Cα atoms. Unlike the amino-acid sequence, 3Di is a direct function of the 3D structure, so two proteins with the same fold have similar 3Di strings even at low sequence identity.

Rendered structure images. Six rendered views show the 3D structure from the faces of a cube — i.e. along ±x, ±y, ±z. Rendering representation is drawn randomly per protein from cartoon (secondary-structure ribbons), sticks (backbone bonds), or molecular surface; coloring is either N→C rainbow (blue at the N-terminus through red at the C-terminus) or one color per chain.

Nearest PDB structures. The Foldseek neighbor list gives the closest experimentally determined structures in the PDB, ranked by structural alignment. TM-score near 1 means near-identical fold; near 0.3 means only rough topology match. This is how one finds what a novel AlphaFold prediction most resembles in the solved-structure universe.

Solvent-accessible surface area. SASA measures how much of the protein is reachable by solvent. It is computed by rolling a water-sized probe over the atomic surface and summing the exposed area (Å²). Per-residue SASA distinguishes core (buried, low SASA) from surface (exposed, high SASA) residues; total SASA is a whole-molecule size measure.